Protein AF-A0A438FID6-F1 (afdb_monomer_lite)

pLDDT: mean 83.63, std 14.92, range [48.09, 98.19]

Secondary structure (DSSP, 8-state):
-HHHHHHHHHHHH----HHHHHHHHHHHHHHHHHHHHHHTT---TTSTT-----SS---EEEHHHHHHHHHHHHHHHHHHHHHH-S---HHHHHHHHHHHHHHHHHHHIIIII----SEEEHHHHHHHHHHHHHHHHHHHHHHHHTTTSPPPSS--HHHHHHH-

Radius of gyration: 19.62 Å; chains: 1; bounding box: 54×33×50 Å

Structure (mmCIF, N/CA/C/O backbone):
data_AF-A0A438FID6-F1
#
_entry.id   AF-A0A438FID6-F1
#
loop_
_atom_site.group_PDB
_atom_site.id
_atom_site.type_symbol
_atom_site.label_atom_id
_atom_site.label_alt_id
_atom_site.label_comp_id
_atom_site.label_asym_id
_atom_site.label_entity_id
_atom_site.label_seq_id
_atom_site.pdbx_PDB_ins_code
_atom_site.Cartn_x
_atom_site.Cartn_y
_atom_site.Cartn_z
_atom_site.occupancy
_atom_site.B_iso_or_equiv
_atom_site.auth_seq_id
_atom_site.auth_comp_id
_atom_site.auth_asym_id
_atom_site.auth_atom_id
_atom_site.pdbx_PDB_model_num
ATOM 1 N N . MET A 1 1 ? 36.673 8.089 -15.168 1.00 53.84 1 MET A N 1
ATOM 2 C CA . MET A 1 1 ? 36.203 6.744 -14.758 1.00 53.84 1 MET A CA 1
ATOM 3 C C . MET A 1 1 ? 35.434 6.775 -13.432 1.00 53.84 1 MET A C 1
ATOM 5 O O . MET A 1 1 ? 34.282 6.372 -13.427 1.00 53.84 1 MET A O 1
ATOM 9 N N . ILE A 1 2 ? 35.992 7.339 -12.351 1.00 59.88 2 ILE A N 1
ATOM 10 C CA . ILE A 1 2 ? 35.346 7.406 -11.018 1.00 59.88 2 ILE A CA 1
ATOM 11 C C . ILE A 1 2 ? 34.019 8.193 -11.024 1.00 59.88 2 ILE A C 1
ATOM 13 O O . ILE A 1 2 ? 33.019 7.700 -10.517 1.00 59.88 2 ILE A O 1
ATOM 17 N N . ALA A 1 3 ? 33.960 9.357 -11.681 1.00 52.16 3 ALA A N 1
ATOM 18 C CA . ALA A 1 3 ? 32.725 10.147 -11.789 1.00 52.16 3 ALA A CA 1
ATOM 19 C C . ALA A 1 3 ? 31.606 9.433 -12.575 1.00 52.16 3 ALA A C 1
ATOM 21 O O . ALA A 1 3 ? 30.433 9.583 -12.262 1.00 52.16 3 ALA A O 1
ATOM 22 N N . MET A 1 4 ? 31.965 8.609 -13.565 1.00 51.34 4 MET A N 1
ATOM 23 C CA . MET A 1 4 ? 31.003 7.847 -14.368 1.00 51.34 4 MET A CA 1
ATOM 24 C C . MET A 1 4 ? 30.450 6.644 -13.595 1.00 51.34 4 MET A C 1
ATOM 26 O O . MET A 1 4 ? 29.287 6.294 -13.757 1.00 51.34 4 MET A O 1
ATOM 30 N N . VAL A 1 5 ? 31.264 6.044 -12.719 1.00 57.19 5 VAL A N 1
ATOM 31 C CA . VAL A 1 5 ? 30.830 4.998 -11.782 1.00 57.19 5 VAL A CA 1
ATOM 32 C C . VAL A 1 5 ? 29.942 5.589 -10.689 1.00 57.19 5 VAL A C 1
ATOM 34 O O . VAL A 1 5 ? 28.899 5.016 -10.411 1.00 57.19 5 VAL A O 1
ATOM 37 N N . GLN A 1 6 ? 30.283 6.756 -10.130 1.00 49.12 6 GLN A N 1
ATOM 38 C CA . GLN A 1 6 ? 29.445 7.438 -9.135 1.00 49.12 6 GLN A CA 1
ATOM 39 C C . GLN A 1 6 ? 28.089 7.867 -9.708 1.00 49.12 6 GLN A C 1
ATOM 41 O O . GLN A 1 6 ? 27.056 7.568 -9.124 1.00 49.12 6 GLN A O 1
ATOM 46 N N . MET A 1 7 ? 28.073 8.461 -10.904 1.00 52.81 7 MET A N 1
ATOM 47 C CA . MET A 1 7 ? 26.838 8.835 -11.602 1.00 52.81 7 MET A CA 1
ATOM 48 C C . MET A 1 7 ? 25.958 7.614 -11.918 1.00 52.81 7 MET A C 1
ATOM 50 O O . MET A 1 7 ? 24.737 7.683 -11.804 1.00 52.81 7 MET A O 1
ATOM 54 N N . ARG A 1 8 ? 26.574 6.469 -12.248 1.00 52.41 8 ARG A N 1
ATOM 55 C CA . ARG A 1 8 ? 25.872 5.190 -12.443 1.00 52.41 8 ARG A CA 1
ATOM 56 C C . ARG A 1 8 ? 25.380 4.575 -11.134 1.00 52.41 8 ARG A C 1
ATOM 58 O O . ARG A 1 8 ? 24.293 4.013 -11.129 1.00 52.41 8 ARG A O 1
ATOM 65 N N . LEU A 1 9 ? 26.122 4.712 -10.034 1.00 51.19 9 LEU A N 1
ATOM 66 C CA . LEU A 1 9 ? 25.685 4.271 -8.706 1.00 51.19 9 LEU A CA 1
ATOM 67 C C . LEU A 1 9 ? 24.494 5.103 -8.219 1.00 51.19 9 LEU A C 1
ATOM 69 O O . LEU A 1 9 ? 23.540 4.553 -7.686 1.00 51.19 9 LEU A O 1
ATOM 73 N N . HIS A 1 10 ? 24.524 6.416 -8.454 1.00 49.94 10 HIS A N 1
ATOM 74 C CA . HIS A 1 10 ? 23.425 7.320 -8.127 1.00 49.94 10 HIS A CA 1
ATOM 75 C C . HIS A 1 10 ? 22.178 7.030 -8.971 1.00 49.94 10 HIS A C 1
ATOM 77 O O . HIS A 1 10 ? 21.084 6.994 -8.425 1.00 49.94 10 HIS A O 1
ATOM 83 N N . ALA A 1 11 ? 22.333 6.755 -10.270 1.00 50.62 11 ALA A N 1
ATOM 84 C CA . ALA A 1 11 ? 21.226 6.346 -11.139 1.00 50.62 11 ALA A CA 1
ATOM 85 C C . ALA A 1 11 ? 20.664 4.952 -10.785 1.00 50.62 11 ALA A C 1
ATOM 87 O O . ALA A 1 11 ? 19.471 4.712 -10.943 1.00 50.62 11 ALA A O 1
ATOM 88 N N . PHE A 1 12 ? 21.509 4.043 -10.285 1.00 51.62 12 PHE A N 1
ATOM 89 C CA . PHE A 1 12 ? 21.115 2.704 -9.835 1.00 51.62 12 PHE A CA 1
ATOM 90 C C . PHE A 1 12 ? 20.411 2.718 -8.468 1.00 51.62 12 PHE A C 1
ATOM 92 O O . PHE A 1 12 ? 19.435 2.003 -8.272 1.00 51.62 12 PHE A O 1
ATOM 99 N N . LEU A 1 13 ? 20.883 3.539 -7.525 1.00 50.75 13 LEU A N 1
ATOM 100 C CA . LEU A 1 13 ? 20.311 3.647 -6.176 1.00 50.75 13 LEU A CA 1
ATOM 101 C C . LEU A 1 13 ? 19.117 4.608 -6.107 1.00 50.75 13 LEU A C 1
ATOM 103 O O . LEU A 1 13 ? 18.290 4.495 -5.206 1.00 50.75 13 LEU A O 1
ATOM 107 N N . TYR A 1 14 ? 19.027 5.552 -7.042 1.00 53.34 14 TYR A N 1
ATOM 108 C CA . TYR A 1 14 ? 18.016 6.599 -7.080 1.00 53.34 14 TYR A CA 1
ATOM 109 C C . TYR A 1 14 ? 17.542 6.784 -8.525 1.00 53.34 14 TYR A C 1
ATOM 111 O O . TYR A 1 14 ? 18.032 7.634 -9.270 1.00 53.34 14 TYR A O 1
ATOM 119 N N . THR A 1 15 ? 16.497 6.052 -8.915 1.00 55.59 15 THR A N 1
ATOM 120 C CA . THR A 1 15 ? 15.561 6.638 -9.883 1.00 55.59 15 THR A CA 1
ATOM 121 C C . THR A 1 15 ? 14.873 7.780 -9.136 1.00 55.59 15 THR A C 1
ATOM 123 O O . THR A 1 15 ? 13.883 7.567 -8.439 1.00 55.59 15 THR A O 1
ATOM 126 N N . SER A 1 16 ? 15.491 8.968 -9.156 1.00 64.81 16 SER A N 1
ATOM 127 C CA . SER A 1 16 ? 15.064 10.153 -8.402 1.00 64.81 16 SER A CA 1
ATOM 128 C C . SER A 1 16 ? 13.729 10.672 -8.922 1.00 64.81 16 SER A C 1
ATOM 130 O O . SER A 1 16 ? 13.661 11.656 -9.653 1.00 64.81 16 SER A O 1
ATOM 132 N N . SER A 1 17 ? 12.649 10.010 -8.529 1.00 81.81 17 SER A N 1
ATOM 133 C CA . SER A 1 17 ? 11.314 10.570 -8.625 1.00 81.81 17 SER A CA 1
ATOM 134 C C . SER A 1 17 ? 11.056 11.398 -7.367 1.00 81.81 17 SER A C 1
ATOM 136 O O . SER A 1 17 ? 11.137 10.848 -6.263 1.00 81.81 17 SER A O 1
ATOM 138 N N . PRO A 1 18 ? 10.718 12.696 -7.490 1.00 85.12 18 PRO A N 1
ATOM 139 C CA . PRO A 1 18 ? 10.397 13.528 -6.330 1.00 85.12 18 PRO A CA 1
ATOM 140 C C . PRO A 1 18 ? 9.249 12.929 -5.508 1.00 85.12 18 PRO A C 1
ATOM 142 O O . PRO A 1 18 ? 9.229 13.076 -4.289 1.00 85.12 18 PRO A O 1
ATOM 145 N N . PHE A 1 19 ? 8.346 12.185 -6.157 1.00 88.31 19 PHE A N 1
ATOM 146 C CA . PHE A 1 19 ? 7.284 11.439 -5.493 1.00 88.31 19 PHE A CA 1
ATOM 147 C C . PHE A 1 19 ? 7.833 10.341 -4.570 1.00 88.31 19 PHE A C 1
ATOM 149 O O . PHE A 1 19 ? 7.467 10.301 -3.401 1.00 88.31 19 PHE A O 1
ATOM 156 N N . ILE A 1 20 ? 8.741 9.482 -5.049 1.00 88.25 20 ILE A N 1
ATOM 157 C CA . ILE A 1 20 ? 9.304 8.391 -4.231 1.00 88.25 20 ILE A CA 1
ATOM 158 C C . ILE A 1 20 ? 10.117 8.937 -3.061 1.00 88.25 20 ILE A C 1
ATOM 160 O O . ILE A 1 20 ? 9.998 8.431 -1.942 1.00 88.25 20 ILE A O 1
ATOM 164 N N . THR A 1 21 ? 10.888 10.000 -3.288 1.00 89.06 21 THR A N 1
ATOM 165 C CA . THR A 1 21 ? 11.626 10.678 -2.218 1.00 89.06 21 THR A CA 1
ATOM 166 C C . THR A 1 21 ? 10.673 11.238 -1.163 1.00 89.06 21 THR A C 1
ATOM 168 O O . THR A 1 21 ? 10.862 10.980 0.026 1.00 89.06 21 THR A O 1
ATOM 171 N N . ALA A 1 22 ? 9.619 11.948 -1.581 1.00 91.19 22 ALA A N 1
ATOM 172 C CA . ALA A 1 22 ? 8.619 12.494 -0.668 1.00 91.19 22 ALA A CA 1
ATOM 173 C C . ALA A 1 22 ? 7.924 11.386 0.133 1.00 91.19 22 ALA A C 1
ATOM 175 O O . ALA A 1 22 ? 7.901 11.449 1.359 1.00 91.19 22 ALA A O 1
ATOM 176 N N . MET A 1 23 ? 7.449 10.332 -0.537 1.00 91.19 23 MET A N 1
ATOM 177 C CA . MET A 1 23 ? 6.798 9.200 0.122 1.00 91.19 23 MET A CA 1
ATOM 178 C C . MET A 1 23 ? 7.727 8.503 1.121 1.00 91.19 23 MET A C 1
ATOM 180 O O . MET A 1 23 ? 7.301 8.191 2.231 1.00 91.19 23 MET A O 1
ATOM 184 N N . SER A 1 24 ? 9.006 8.324 0.784 1.00 90.94 24 SER A N 1
ATOM 185 C CA . SER A 1 24 ? 9.993 7.723 1.691 1.00 90.94 24 SER A CA 1
ATOM 186 C C . SER A 1 24 ? 10.193 8.574 2.949 1.00 90.94 24 SER A C 1
ATOM 188 O O . SER A 1 24 ? 10.095 8.058 4.062 1.00 90.94 24 SER A O 1
ATOM 190 N N . ILE A 1 25 ? 10.379 9.891 2.797 1.00 93.06 25 ILE A N 1
ATOM 191 C CA . ILE A 1 25 ? 10.500 10.824 3.932 1.00 93.06 25 ILE A CA 1
ATOM 192 C C . ILE A 1 25 ? 9.225 10.804 4.782 1.00 93.06 25 ILE A C 1
ATOM 194 O O . ILE A 1 25 ? 9.299 10.687 6.005 1.00 93.06 25 ILE A O 1
ATOM 198 N N . THR A 1 26 ? 8.051 10.868 4.150 1.00 92.62 26 THR A N 1
ATOM 199 C CA . THR A 1 26 ? 6.764 10.822 4.849 1.00 92.62 26 THR A CA 1
ATOM 200 C C . THR A 1 26 ? 6.604 9.524 5.636 1.00 92.62 26 THR A C 1
ATOM 202 O O . THR A 1 26 ? 6.265 9.581 6.816 1.00 92.62 26 THR A O 1
ATOM 205 N N . THR A 1 27 ? 6.890 8.361 5.040 1.00 91.81 27 THR A N 1
ATOM 206 C CA . THR A 1 27 ? 6.796 7.073 5.752 1.00 91.81 27 THR A CA 1
ATOM 207 C C . THR A 1 27 ? 7.741 7.012 6.948 1.00 91.81 27 THR A C 1
ATOM 209 O O . THR A 1 27 ? 7.314 6.599 8.024 1.00 91.81 27 THR A O 1
ATOM 212 N N . PHE A 1 28 ? 8.978 7.493 6.805 1.00 92.88 28 PHE A N 1
ATOM 213 C CA . PHE A 1 28 ? 9.948 7.540 7.897 1.00 92.88 28 PHE A CA 1
ATOM 214 C C . PHE A 1 28 ? 9.475 8.421 9.062 1.00 92.88 28 PHE A C 1
ATOM 216 O O . PHE A 1 28 ? 9.527 7.999 10.220 1.00 92.88 28 PHE A O 1
ATOM 223 N N . LEU A 1 29 ? 8.971 9.623 8.766 1.00 95.75 29 LEU A N 1
ATOM 224 C CA . LEU A 1 29 ? 8.453 10.542 9.783 1.00 95.75 29 LEU A CA 1
ATOM 225 C C . LEU A 1 29 ? 7.223 9.969 10.489 1.00 95.75 29 LEU A C 1
ATOM 227 O O . LEU A 1 29 ? 7.142 10.018 11.715 1.00 95.75 29 LEU A O 1
ATOM 231 N N . VAL A 1 30 ? 6.288 9.394 9.730 1.00 92.94 30 VAL A N 1
ATOM 232 C CA . VAL A 1 30 ? 5.057 8.808 10.274 1.00 92.94 30 VAL A CA 1
ATOM 233 C C . VAL A 1 30 ? 5.367 7.594 11.153 1.00 92.94 30 VAL A C 1
ATOM 235 O O . VAL A 1 30 ? 4.841 7.516 12.263 1.00 92.94 30 VAL A O 1
ATOM 238 N N . LEU A 1 31 ? 6.251 6.682 10.724 1.00 91.81 31 LEU A N 1
ATOM 239 C CA . LEU A 1 31 ? 6.673 5.544 11.554 1.00 91.81 31 LEU A CA 1
ATOM 240 C C . LEU A 1 31 ? 7.379 6.007 12.831 1.00 91.81 31 LEU A C 1
ATOM 242 O O . LEU A 1 31 ? 7.085 5.489 13.905 1.00 91.81 31 LEU A O 1
ATOM 246 N N . SER A 1 32 ? 8.280 6.986 12.724 1.00 94.56 32 SER A N 1
ATOM 247 C CA . SER A 1 32 ? 9.008 7.523 13.881 1.00 94.56 32 SER A CA 1
ATOM 248 C C . SER A 1 32 ? 8.058 8.172 14.885 1.00 94.56 32 SER A C 1
ATOM 250 O O . SER A 1 32 ? 8.179 7.943 16.087 1.00 94.56 32 SER A O 1
ATOM 252 N N . LEU A 1 33 ? 7.074 8.933 14.396 1.00 92.69 33 LEU A N 1
ATOM 253 C CA . LEU A 1 33 ? 6.044 9.541 15.230 1.00 92.69 33 LEU A CA 1
ATOM 254 C C . LEU A 1 33 ? 5.191 8.478 15.925 1.00 92.69 33 LEU A C 1
ATOM 256 O O . LEU A 1 33 ? 5.015 8.557 17.136 1.00 92.69 33 LEU A O 1
ATOM 260 N N . PHE A 1 34 ? 4.685 7.475 15.199 1.00 90.44 34 PHE A N 1
ATOM 261 C CA . PHE A 1 34 ? 3.893 6.405 15.812 1.00 90.44 34 PHE A CA 1
ATOM 262 C C . PHE A 1 34 ? 4.707 5.584 16.814 1.00 90.44 34 PHE A C 1
ATOM 264 O O . PHE A 1 34 ? 4.195 5.280 17.887 1.00 90.44 34 PHE A O 1
ATOM 271 N N . GLY A 1 35 ? 5.976 5.292 16.522 1.00 90.44 35 GLY A N 1
ATOM 272 C CA . GLY A 1 35 ? 6.878 4.642 17.473 1.00 90.44 35 GLY A CA 1
ATOM 273 C C . GLY A 1 35 ? 7.101 5.483 18.733 1.00 90.44 35 GLY A C 1
ATOM 274 O O . GLY A 1 35 ? 7.083 4.956 19.841 1.00 90.44 35 GLY A O 1
ATOM 275 N N . PHE A 1 36 ? 7.242 6.803 18.589 1.00 92.88 36 PHE A N 1
ATOM 276 C CA . PHE A 1 36 ? 7.365 7.713 19.727 1.00 92.88 36 PHE A CA 1
ATOM 277 C C . PHE A 1 36 ? 6.079 7.805 20.557 1.00 92.88 36 PHE A C 1
ATOM 279 O O . PHE A 1 36 ? 6.136 7.736 21.783 1.00 92.88 36 PHE A O 1
ATOM 286 N N . LEU A 1 37 ? 4.916 7.905 19.910 1.00 90.50 37 LEU A N 1
ATOM 287 C CA . LEU A 1 37 ? 3.614 7.902 20.583 1.00 90.50 37 LEU A CA 1
ATOM 288 C C . LEU A 1 37 ? 3.371 6.593 21.346 1.00 90.50 37 LEU A C 1
ATOM 290 O O . LEU A 1 37 ? 2.894 6.634 22.479 1.00 90.50 37 LEU A O 1
ATOM 294 N N . GLU A 1 38 ? 3.771 5.459 20.769 1.00 88.81 38 GLU A N 1
ATOM 295 C CA . GLU A 1 38 ? 3.704 4.145 21.411 1.00 88.81 38 GLU A CA 1
ATOM 296 C C . GLU A 1 38 ? 4.563 4.100 22.686 1.00 88.81 38 GLU A C 1
ATOM 298 O O . GLU A 1 38 ? 4.085 3.660 23.732 1.00 88.81 38 GLU A O 1
ATOM 303 N N . MET A 1 39 ? 5.791 4.638 22.644 1.00 90.56 39 MET A N 1
ATOM 304 C CA . MET A 1 39 ? 6.657 4.762 23.829 1.00 90.56 39 MET A CA 1
ATOM 305 C C . MET A 1 39 ? 6.060 5.671 24.917 1.00 90.56 39 MET A C 1
ATOM 307 O O . MET A 1 39 ? 6.318 5.456 26.100 1.00 90.56 39 MET A O 1
ATOM 311 N N . LEU A 1 40 ? 5.251 6.666 24.539 1.00 89.75 40 LEU A N 1
ATOM 312 C CA . LEU A 1 40 ? 4.525 7.539 25.471 1.00 89.75 40 LEU A CA 1
ATOM 313 C C . LEU A 1 40 ? 3.217 6.925 26.004 1.00 89.75 40 LEU A C 1
ATOM 315 O O . LEU A 1 40 ? 2.512 7.575 26.778 1.00 89.75 40 LEU A O 1
ATOM 319 N N . GLY A 1 41 ? 2.868 5.701 25.602 1.00 82.19 41 GLY A N 1
ATOM 320 C CA . GLY A 1 41 ? 1.631 5.039 26.018 1.00 82.19 41 GLY A CA 1
ATOM 321 C C . GLY A 1 41 ? 0.385 5.463 25.227 1.00 82.19 41 GLY A C 1
ATOM 322 O O . GLY A 1 41 ? -0.743 5.180 25.639 1.00 82.19 41 GLY A O 1
ATOM 323 N N . ILE A 1 42 ? 0.555 6.176 24.107 1.00 82.50 42 ILE A N 1
ATOM 324 C CA . ILE A 1 42 ? -0.533 6.575 23.207 1.00 82.50 42 ILE A CA 1
ATOM 325 C C . ILE A 1 42 ? -0.609 5.557 22.069 1.00 82.50 42 ILE A C 1
ATOM 327 O O . ILE A 1 42 ? -0.005 5.720 21.011 1.00 82.50 42 ILE A O 1
ATOM 331 N N . HIS A 1 43 ? -1.380 4.501 22.308 1.00 80.62 43 HIS A N 1
ATOM 332 C CA . HIS A 1 43 ? -1.479 3.352 21.414 1.00 80.62 43 HIS A CA 1
ATOM 333 C C . HIS A 1 43 ? -2.590 3.508 20.376 1.00 80.62 43 HIS A C 1
ATOM 335 O O . HIS A 1 43 ? -3.674 4.032 20.665 1.00 80.62 43 HIS A O 1
ATOM 341 N N . LEU A 1 44 ? -2.378 2.945 19.184 1.00 75.69 44 LEU A N 1
ATOM 342 C CA . LEU A 1 44 ? -3.480 2.677 18.262 1.00 75.69 44 LEU A CA 1
ATOM 343 C C . LEU A 1 44 ? -4.409 1.640 18.915 1.00 75.69 44 LEU A C 1
ATOM 345 O O . LEU A 1 44 ? -3.997 0.521 19.217 1.00 75.69 44 LEU A O 1
ATOM 349 N N . GLN A 1 45 ? -5.671 2.008 19.149 1.00 70.81 45 GLN A N 1
ATOM 350 C CA . GLN A 1 45 ? -6.663 1.197 19.874 1.00 70.81 45 GLN A CA 1
AT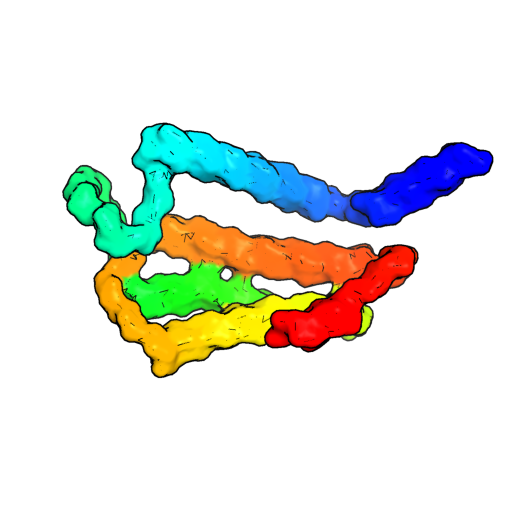OM 351 C C . GLN A 1 45 ? -7.241 0.069 19.007 1.00 70.81 45 GLN A C 1
ATOM 353 O O . GLN A 1 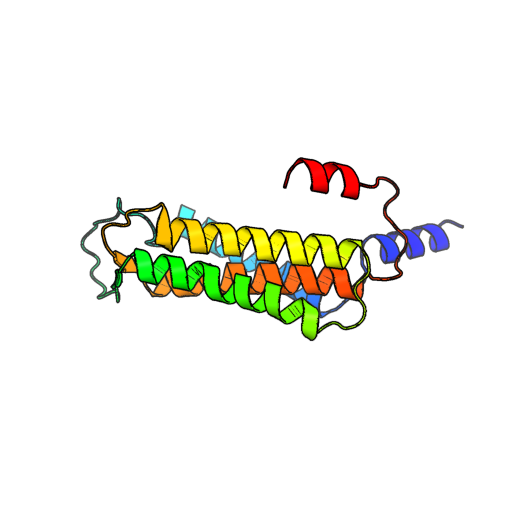45 ? -8.454 -0.096 18.865 1.00 70.81 45 GLN A O 1
ATOM 358 N N . TYR A 1 46 ? -6.349 -0.701 18.393 1.00 64.56 46 TYR A N 1
ATOM 359 C CA . TYR A 1 46 ? -6.677 -1.790 17.488 1.00 64.56 46 TYR A CA 1
ATOM 360 C C . TYR A 1 46 ? -6.966 -3.106 18.233 1.00 64.56 46 TYR A C 1
ATOM 362 O O . TYR A 1 46 ? -7.709 -3.948 17.731 1.00 64.56 46 TYR A O 1
ATOM 370 N N . SER A 1 47 ? -6.417 -3.302 19.441 1.00 57.59 47 SER A N 1
ATOM 371 C CA . SER A 1 47 ? -6.508 -4.584 20.149 1.00 57.59 47 SER A CA 1
ATOM 372 C C . SER A 1 47 ? -7.733 -4.704 21.065 1.00 57.59 47 SER A C 1
ATOM 374 O O . SER A 1 47 ? -8.145 -3.771 21.755 1.00 57.59 47 SER A O 1
ATOM 376 N N . LYS A 1 48 ? -8.274 -5.927 21.131 1.00 56.31 48 LYS A N 1
ATOM 377 C CA . LYS A 1 48 ? -9.377 -6.333 22.022 1.00 56.31 48 LYS A CA 1
ATOM 378 C C . LYS A 1 48 ? -9.024 -6.219 23.517 1.00 56.31 48 LYS A C 1
ATOM 380 O O . LYS A 1 48 ? -9.913 -6.293 24.358 1.00 56.31 48 LYS A O 1
ATOM 385 N N . LEU A 1 49 ? -7.739 -6.059 23.843 1.00 48.97 49 LEU A N 1
ATOM 386 C CA . LEU A 1 49 ? -7.213 -6.062 25.211 1.00 48.97 49 LEU A CA 1
ATOM 387 C C . LEU A 1 49 ? -7.255 -4.683 25.881 1.00 48.97 49 LEU A C 1
ATOM 389 O O . LEU A 1 49 ? -7.112 -4.602 27.098 1.00 48.97 49 LEU A O 1
ATOM 393 N N . TRP A 1 50 ? -7.497 -3.604 25.131 1.00 49.47 50 TRP A N 1
ATOM 394 C CA . TRP A 1 50 ? -7.544 -2.258 25.697 1.00 49.47 50 TRP A CA 1
ATOM 395 C C . TRP A 1 50 ? -8.984 -1.787 25.925 1.00 49.47 50 TRP A C 1
ATOM 397 O O . TRP A 1 50 ? -9.553 -1.019 25.151 1.00 49.47 50 TRP A O 1
ATOM 407 N N . ASN A 1 51 ? -9.583 -2.259 27.021 1.00 49.69 51 ASN A N 1
ATOM 408 C CA . ASN A 1 51 ? -10.868 -1.772 27.532 1.00 49.69 51 ASN A CA 1
ATOM 409 C C . ASN A 1 51 ? -10.659 -0.789 28.696 1.00 49.69 51 ASN A C 1
ATOM 411 O O . ASN A 1 51 ? -11.271 -0.912 29.755 1.00 49.69 51 ASN A O 1
ATOM 415 N N . VAL A 1 52 ? -9.743 0.168 28.539 1.00 48.09 52 VAL A N 1
ATOM 416 C CA . VAL A 1 52 ? -9.592 1.248 29.518 1.00 48.09 52 VAL A CA 1
ATOM 417 C C . VAL A 1 52 ? -10.606 2.313 29.145 1.00 48.09 52 VAL A C 1
ATOM 419 O O . VAL A 1 52 ? -10.412 2.994 28.143 1.00 48.09 52 VAL A O 1
ATOM 422 N N . ASN A 1 53 ? -11.692 2.383 29.921 1.00 48.12 53 ASN A N 1
ATOM 423 C CA . ASN A 1 53 ? -12.770 3.376 29.904 1.00 48.12 53 ASN A CA 1
ATOM 424 C C . ASN A 1 53 ? -12.325 4.715 29.279 1.00 48.12 53 ASN A C 1
ATOM 426 O O . ASN A 1 53 ? -11.828 5.612 29.967 1.00 48.12 53 ASN A O 1
ATOM 430 N N . SER A 1 54 ? -12.402 4.822 27.949 1.00 52.69 54 SER A N 1
ATOM 431 C CA . SER A 1 54 ? -11.819 5.951 27.242 1.00 52.69 54 SER A CA 1
ATOM 432 C C . SER A 1 54 ? -12.753 7.129 27.443 1.00 52.69 54 SER A C 1
ATOM 434 O O . SER A 1 54 ? -13.885 7.115 26.972 1.00 52.69 54 SER A O 1
ATOM 436 N N . ARG A 1 55 ? -12.273 8.181 28.114 1.00 53.12 55 ARG A N 1
ATOM 437 C CA . ARG A 1 55 ? -13.016 9.442 28.318 1.00 53.12 55 ARG A CA 1
ATOM 438 C C . ARG A 1 55 ? -13.455 10.115 27.004 1.00 53.12 55 ARG A C 1
ATOM 440 O O . ARG A 1 55 ? -14.207 11.081 27.035 1.00 53.12 55 ARG A O 1
ATOM 447 N N . ARG A 1 56 ? -12.983 9.619 25.855 1.00 60.38 56 ARG A N 1
ATOM 448 C CA . ARG A 1 56 ? -13.383 10.022 24.506 1.00 60.38 56 ARG A CA 1
ATOM 449 C C . ARG A 1 56 ? -14.352 8.997 23.920 1.00 60.38 56 ARG A C 1
ATOM 451 O O . ARG A 1 56 ? -14.020 7.816 23.835 1.00 60.38 56 ARG A O 1
ATOM 458 N N . SER A 1 57 ? -15.510 9.479 23.475 1.00 65.44 57 SER A N 1
ATOM 459 C CA . SER A 1 57 ? -16.426 8.726 22.617 1.00 65.44 57 SER A CA 1
ATOM 460 C C . SER A 1 57 ? -15.717 8.412 21.301 1.00 65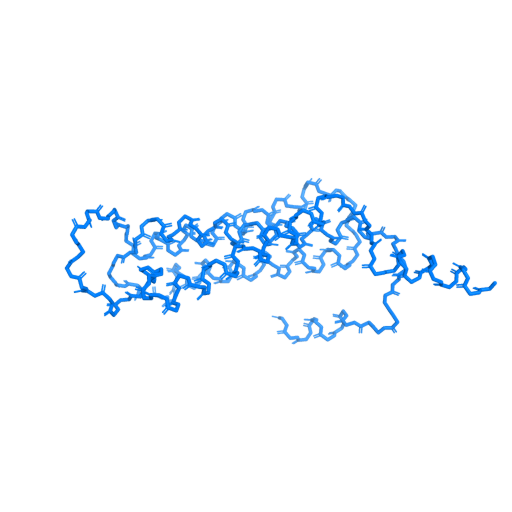.44 57 SER A C 1
ATOM 462 O O . SER A 1 57 ? -15.522 9.308 20.482 1.00 65.44 57 SER A O 1
ATOM 464 N N . SER A 1 58 ? -15.306 7.162 21.107 1.00 75.00 58 SER A N 1
ATOM 465 C CA . SER A 1 58 ? -14.758 6.681 19.842 1.00 75.00 58 SER A CA 1
ATOM 466 C C . SER A 1 58 ? -15.833 5.935 19.059 1.00 75.00 58 SER A C 1
ATOM 468 O O . SER A 1 58 ? -16.558 5.100 19.607 1.00 75.00 58 SER A O 1
ATOM 470 N N . ILE A 1 59 ? -15.950 6.240 17.765 1.00 85.62 59 ILE A N 1
ATOM 471 C CA . ILE A 1 59 ? -16.855 5.509 16.877 1.00 85.62 59 ILE A CA 1
ATOM 472 C C . ILE A 1 59 ? -16.253 4.124 16.659 1.00 85.62 59 ILE A C 1
ATOM 474 O O . ILE A 1 59 ? -15.129 3.987 16.168 1.00 85.62 59 ILE A O 1
ATOM 478 N N . LYS A 1 60 ? -17.002 3.092 17.046 1.00 88.19 60 LYS A N 1
ATOM 479 C CA . LYS A 1 60 ? -16.621 1.697 16.838 1.00 88.19 60 LYS A CA 1
ATOM 480 C C . LYS A 1 60 ? -17.456 1.111 15.712 1.00 88.19 60 LYS A C 1
ATOM 482 O O . LYS A 1 60 ? -18.680 1.196 15.735 1.00 88.19 60 LYS A O 1
ATOM 487 N N . VAL A 1 61 ? -16.786 0.489 14.754 1.00 89.38 61 VAL A N 1
ATOM 488 C CA . VAL A 1 61 ? -17.420 -0.330 13.715 1.00 89.38 61 VAL A CA 1
ATOM 489 C C . VAL A 1 61 ? -17.286 -1.800 14.086 1.00 89.38 61 VAL A C 1
ATOM 491 O O . VAL A 1 61 ? -16.403 -2.159 14.869 1.00 89.38 61 VAL A O 1
ATOM 494 N N . SER A 1 62 ? -18.144 -2.670 13.548 1.00 90.75 62 SER A N 1
ATOM 495 C CA . SER A 1 62 ? -17.974 -4.109 13.770 1.00 90.75 62 SER A CA 1
ATOM 496 C C . SER A 1 62 ? -16.597 -4.544 13.272 1.00 90.75 62 SER A C 1
ATOM 498 O O . SER A 1 62 ? -16.119 -4.063 12.243 1.00 90.75 62 SER A O 1
ATOM 500 N N . SER A 1 63 ? -15.933 -5.439 14.001 1.00 88.62 63 SER A N 1
ATOM 501 C CA . SER A 1 63 ? -14.582 -5.867 13.630 1.00 88.62 63 SER A CA 1
ATOM 502 C C . SER A 1 63 ? -14.524 -6.476 12.224 1.00 88.62 63 SER A C 1
ATOM 504 O O . SER A 1 63 ? -13.563 -6.223 11.512 1.00 88.62 63 SER A O 1
ATOM 506 N N . THR A 1 64 ? -15.563 -7.190 11.773 1.00 92.12 64 THR A N 1
ATOM 507 C CA . THR A 1 64 ? -15.627 -7.719 10.398 1.00 92.12 64 THR A CA 1
ATOM 508 C C . THR A 1 64 ? -15.635 -6.600 9.357 1.00 92.12 64 THR A C 1
ATOM 510 O O . THR A 1 64 ? -14.817 -6.614 8.441 1.00 92.12 64 THR A O 1
ATOM 513 N N . VAL A 1 65 ? -16.513 -5.599 9.510 1.00 92.88 65 VAL A N 1
ATOM 514 C CA . VAL A 1 65 ? -16.582 -4.453 8.582 1.00 92.88 65 VAL A CA 1
ATOM 515 C C . VAL A 1 65 ? -15.294 -3.641 8.642 1.00 92.88 65 VAL A C 1
ATOM 517 O O . VAL A 1 65 ? -14.775 -3.231 7.610 1.00 92.88 65 VAL A O 1
ATOM 520 N N . GLY A 1 66 ? -14.746 -3.467 9.843 1.00 92.50 66 GLY A N 1
ATOM 521 C CA . GLY A 1 66 ? -13.463 -2.822 10.058 1.00 92.50 66 GLY A CA 1
ATOM 522 C C . GLY A 1 66 ? -12.336 -3.488 9.277 1.00 92.50 66 GLY A C 1
ATOM 523 O O . GLY A 1 66 ? -11.645 -2.819 8.518 1.00 92.50 66 GLY A O 1
ATOM 524 N N . MET A 1 67 ? -12.187 -4.806 9.402 1.00 94.06 67 MET A N 1
ATOM 525 C CA . MET A 1 67 ? -11.144 -5.558 8.700 1.00 94.06 67 MET A CA 1
ATOM 526 C C . MET A 1 67 ? -11.335 -5.534 7.181 1.00 94.06 67 MET A C 1
ATOM 528 O O . MET A 1 67 ? -10.361 -5.347 6.456 1.00 94.06 67 MET A O 1
ATOM 532 N N . LEU A 1 68 ? -12.573 -5.633 6.683 1.00 95.88 68 LEU A N 1
ATOM 533 C CA . LEU A 1 68 ? -12.847 -5.437 5.255 1.00 95.88 68 LEU A CA 1
ATOM 534 C C . LEU A 1 68 ? -12.416 -4.040 4.795 1.00 95.88 68 LEU A C 1
ATOM 536 O O . LEU A 1 68 ? -11.739 -3.911 3.775 1.00 95.88 68 LEU A O 1
ATOM 540 N N . PHE A 1 69 ? -12.748 -3.005 5.564 1.00 95.50 69 PHE A N 1
ATOM 541 C CA . PHE A 1 69 ? -12.366 -1.626 5.273 1.00 95.50 69 PHE A CA 1
ATOM 542 C C . PHE A 1 69 ? -10.841 -1.414 5.259 1.00 95.50 69 PHE A C 1
ATOM 544 O O . PHE A 1 69 ? -10.340 -0.637 4.447 1.00 95.50 69 PHE A O 1
ATOM 551 N N . LEU A 1 70 ? -10.080 -2.123 6.101 1.00 94.81 70 LEU A N 1
ATOM 552 C CA . LEU A 1 70 ? -8.614 -2.054 6.088 1.00 94.81 70 LEU A CA 1
ATOM 553 C C . LEU A 1 70 ? -8.021 -2.517 4.756 1.00 94.81 70 LEU A C 1
ATOM 555 O O . LEU A 1 70 ? -7.166 -1.841 4.191 1.00 94.81 70 LEU A O 1
ATOM 559 N N . TYR A 1 71 ? -8.453 -3.681 4.272 1.00 97.44 71 TYR A N 1
ATOM 560 C CA . TYR A 1 71 ? -7.798 -4.352 3.147 1.00 97.44 71 TYR A CA 1
ATOM 561 C C . TYR A 1 71 ? -8.360 -3.950 1.782 1.00 97.44 71 TYR A C 1
ATOM 563 O O . TYR A 1 71 ? -7.633 -3.982 0.788 1.00 97.44 71 TYR A O 1
ATOM 571 N N . THR A 1 72 ? -9.638 -3.565 1.722 1.00 97.69 72 THR A N 1
ATOM 572 C CA . THR A 1 72 ? -10.340 -3.320 0.452 1.00 97.69 72 THR A CA 1
ATOM 573 C C . THR A 1 72 ? -9.679 -2.232 -0.400 1.00 97.69 72 THR A C 1
ATOM 575 O O . THR A 1 72 ? -9.451 -2.496 -1.579 1.00 97.69 72 THR A O 1
ATOM 578 N N . PRO A 1 73 ? -9.298 -1.050 0.124 1.00 98.00 73 PRO A N 1
ATOM 579 C CA . PRO A 1 73 ? -8.681 -0.013 -0.708 1.00 98.00 73 PRO A CA 1
ATOM 580 C C . PRO A 1 73 ? -7.359 -0.450 -1.349 1.00 98.00 73 PRO A C 1
ATOM 582 O O . PRO A 1 73 ? -7.123 -0.170 -2.523 1.00 98.00 73 PRO A O 1
ATOM 585 N N . ALA A 1 74 ? -6.520 -1.180 -0.610 1.00 97.81 74 ALA A N 1
ATOM 586 C CA . ALA A 1 74 ? -5.261 -1.711 -1.127 1.00 97.81 74 ALA A CA 1
ATOM 587 C C . ALA A 1 74 ? -5.492 -2.770 -2.217 1.00 97.81 74 ALA A C 1
ATOM 589 O O . ALA A 1 74 ? -4.872 -2.705 -3.279 1.00 97.81 74 ALA A O 1
ATOM 590 N N . PHE A 1 75 ? -6.436 -3.693 -1.996 1.00 98.19 75 PHE A N 1
ATOM 591 C CA . PHE A 1 75 ? -6.847 -4.673 -3.004 1.00 98.19 75 PHE A CA 1
ATOM 592 C C . PHE A 1 75 ? -7.371 -4.004 -4.280 1.00 98.19 75 PHE A C 1
ATOM 594 O O . PHE A 1 75 ? -6.929 -4.345 -5.376 1.00 98.19 75 PHE A O 1
ATOM 601 N N . LEU A 1 76 ? -8.285 -3.036 -4.145 1.00 98.06 76 LEU A N 1
ATOM 602 C CA . LEU A 1 76 ? -8.882 -2.341 -5.285 1.00 98.06 76 LEU A CA 1
ATOM 603 C C . LEU A 1 76 ? -7.835 -1.583 -6.096 1.00 98.06 76 LEU A C 1
ATOM 605 O O . LEU A 1 76 ? -7.891 -1.620 -7.323 1.00 98.06 76 LEU A O 1
ATOM 609 N N . PHE A 1 77 ? -6.872 -0.931 -5.442 1.00 97.50 77 PHE A N 1
ATOM 610 C CA . PHE A 1 77 ? -5.776 -0.283 -6.156 1.00 97.50 77 PHE A CA 1
ATOM 611 C C . PHE A 1 77 ? -4.899 -1.303 -6.888 1.00 97.50 77 PHE A C 1
ATOM 613 O O . PHE A 1 77 ? -4.618 -1.115 -8.069 1.00 97.50 77 PHE A O 1
ATOM 620 N N . GLY A 1 78 ? -4.511 -2.397 -6.221 1.00 96.62 78 GLY A N 1
ATOM 621 C CA . GLY A 1 78 ? -3.745 -3.480 -6.842 1.00 96.62 78 GLY A CA 1
ATOM 622 C C . GLY A 1 78 ? -4.437 -4.028 -8.092 1.00 96.62 78 GLY A C 1
ATOM 623 O O . GLY A 1 78 ? -3.836 -4.068 -9.163 1.00 96.62 78 GLY A O 1
ATOM 624 N N . LEU A 1 79 ? -5.734 -4.326 -7.998 1.00 96.81 79 LEU A N 1
ATOM 625 C CA . LEU A 1 79 ? -6.527 -4.804 -9.129 1.00 96.81 79 LEU A CA 1
ATOM 626 C C . LEU A 1 79 ? -6.673 -3.749 -10.238 1.00 96.81 79 LEU A C 1
ATOM 628 O O . LEU A 1 79 ? -6.541 -4.066 -11.417 1.00 96.81 79 LEU A O 1
ATOM 632 N N . SER A 1 80 ? -6.923 -2.491 -9.873 1.00 95.81 80 SER A N 1
ATOM 633 C CA . SER A 1 80 ? -7.088 -1.401 -10.845 1.00 95.81 80 SER A CA 1
ATOM 634 C C . SER A 1 80 ? -5.780 -1.060 -11.556 1.00 95.81 80 SER A C 1
ATOM 636 O O . SER A 1 80 ? -5.805 -0.591 -12.693 1.00 95.81 80 SER A O 1
ATOM 638 N N . SER A 1 8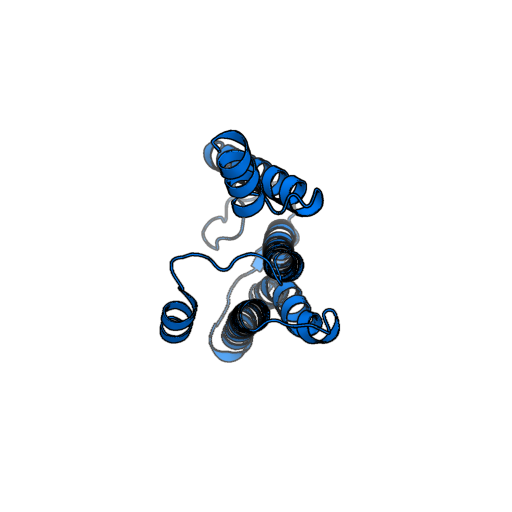1 ? -4.634 -1.309 -10.916 1.00 94.81 81 SER A N 1
ATOM 639 C CA . SER A 1 81 ? -3.321 -0.988 -11.476 1.00 94.81 81 SER A CA 1
ATOM 640 C C . SER A 1 81 ? -3.068 -1.684 -12.818 1.00 94.81 81 SER A C 1
ATOM 642 O O . SER A 1 81 ? -2.550 -1.039 -13.726 1.00 94.81 81 SER A O 1
ATOM 644 N N . PHE A 1 82 ? -3.575 -2.911 -13.003 1.00 92.44 82 PHE A N 1
ATOM 645 C CA . PHE A 1 82 ? -3.511 -3.649 -14.272 1.00 92.44 82 PHE A CA 1
ATOM 646 C C . PHE A 1 82 ? -4.162 -2.919 -15.457 1.00 92.44 82 PHE A C 1
ATOM 648 O O . PHE A 1 82 ? -3.775 -3.151 -16.596 1.00 92.44 82 PHE A O 1
ATOM 655 N N . GLY A 1 83 ? -5.152 -2.056 -15.204 1.00 90.12 83 GLY A N 1
ATOM 656 C CA . GLY A 1 83 ? -5.773 -1.218 -16.234 1.00 90.12 83 GLY A CA 1
ATOM 657 C C . GLY A 1 83 ? -5.197 0.198 -16.311 1.00 90.12 83 GLY A C 1
ATOM 658 O O . GLY A 1 83 ? -5.266 0.825 -17.364 1.00 90.12 83 GLY A O 1
ATOM 659 N N . LEU A 1 84 ? -4.641 0.716 -15.211 1.00 89.69 84 LEU A N 1
ATOM 660 C CA . LEU A 1 84 ? -4.058 2.063 -15.156 1.00 89.69 84 LEU A CA 1
ATOM 661 C C . LEU A 1 84 ? -2.684 2.143 -15.826 1.00 89.69 84 LEU A C 1
ATOM 663 O O . LEU A 1 84 ? -2.314 3.203 -16.328 1.00 89.69 84 LEU A O 1
ATOM 667 N N . PHE A 1 85 ? -1.939 1.041 -15.831 1.00 86.00 85 PHE A N 1
ATOM 668 C CA . PHE A 1 85 ? -0.603 0.967 -16.400 1.00 86.00 85 PHE A CA 1
ATOM 669 C C . PHE A 1 85 ? -0.600 -0.027 -17.573 1.00 86.00 85 PHE A C 1
ATOM 671 O O . PHE A 1 85 ? -0.595 -1.231 -17.341 1.00 86.00 85 PHE A O 1
ATOM 678 N N . PRO A 1 86 ? -0.652 0.439 -18.834 1.00 74.38 86 PRO A N 1
ATOM 679 C CA . PRO A 1 86 ? -0.768 -0.450 -19.995 1.00 74.38 86 PRO A CA 1
ATOM 680 C C . PRO A 1 86 ? 0.519 -1.240 -20.283 1.00 74.38 86 PRO A C 1
ATOM 682 O O . PRO A 1 86 ? 0.452 -2.331 -20.845 1.00 74.38 86 PRO A O 1
ATOM 685 N N . ASP A 1 87 ? 1.673 -0.727 -19.850 1.00 80.38 87 ASP A N 1
ATOM 686 C CA . ASP A 1 87 ? 2.988 -1.308 -20.112 1.00 80.38 87 ASP A CA 1
ATOM 687 C C . ASP A 1 87 ? 3.540 -1.971 -18.843 1.00 80.38 87 ASP A C 1
ATOM 689 O O . ASP A 1 87 ? 4.336 -1.399 -18.104 1.00 80.38 87 ASP A O 1
ATOM 693 N N . TYR A 1 88 ? 3.095 -3.190 -18.539 1.00 79.94 88 TYR A N 1
ATOM 694 C CA . TYR A 1 88 ? 3.668 -3.967 -17.438 1.00 79.94 88 TYR A CA 1
ATOM 695 C C . TYR A 1 88 ? 4.903 -4.737 -17.899 1.00 79.94 88 TYR A C 1
ATOM 697 O O . TYR A 1 88 ? 4.796 -5.714 -18.643 1.00 79.94 88 TYR A O 1
ATOM 705 N N . ASP A 1 89 ? 6.075 -4.370 -17.378 1.00 84.69 89 ASP A N 1
ATOM 706 C CA . ASP A 1 89 ? 7.191 -5.309 -17.371 1.00 84.69 89 ASP A CA 1
ATOM 707 C C . ASP A 1 89 ? 6.898 -6.490 -16.421 1.00 84.69 89 ASP A C 1
ATOM 709 O O . ASP A 1 89 ? 6.035 -6.438 -15.536 1.00 84.69 89 ASP A O 1
ATOM 713 N N . PHE A 1 90 ? 7.618 -7.598 -16.611 1.00 86.31 90 PHE A N 1
ATOM 714 C CA . PHE A 1 90 ? 7.372 -8.828 -15.855 1.00 86.31 90 PHE A CA 1
ATOM 715 C C . PHE A 1 90 ? 7.497 -8.624 -14.334 1.00 86.31 90 PHE A C 1
ATOM 717 O O . PHE A 1 90 ? 6.724 -9.192 -13.562 1.00 86.31 90 PHE A O 1
ATOM 724 N N . ARG A 1 91 ? 8.433 -7.776 -13.886 1.00 86.75 91 ARG A N 1
ATOM 725 C CA . ARG A 1 91 ? 8.667 -7.502 -12.460 1.00 86.75 91 ARG A CA 1
ATOM 726 C C . ARG A 1 91 ? 7.520 -6.702 -11.844 1.00 86.75 91 ARG A C 1
ATOM 728 O O . ARG A 1 91 ? 7.036 -7.062 -10.771 1.00 86.75 91 ARG A O 1
ATOM 735 N N . CYS A 1 92 ? 7.070 -5.647 -12.515 1.00 89.25 92 CYS A N 1
ATOM 736 C CA . CYS A 1 92 ? 5.929 -4.847 -12.095 1.00 89.25 92 CYS A CA 1
ATOM 737 C C . CYS A 1 92 ? 4.660 -5.709 -12.055 1.00 89.25 92 CYS A C 1
ATOM 739 O O . CYS A 1 92 ? 3.908 -5.634 -11.082 1.00 89.25 92 CYS A O 1
ATOM 741 N N . GLY A 1 93 ? 4.476 -6.596 -13.042 1.00 90.81 93 GLY A N 1
ATOM 742 C CA . GLY A 1 93 ? 3.332 -7.508 -13.103 1.00 90.81 93 GLY A CA 1
ATOM 743 C C . GLY A 1 93 ? 3.324 -8.499 -11.941 1.00 90.81 93 GLY A C 1
ATOM 744 O O . GLY A 1 93 ? 2.305 -8.655 -11.264 1.00 90.81 93 GLY A O 1
ATOM 745 N N . LEU A 1 94 ? 4.480 -9.099 -11.637 1.00 90.75 94 LEU A N 1
ATOM 746 C CA . LEU A 1 94 ? 4.641 -9.969 -10.471 1.00 90.75 94 LEU A CA 1
ATOM 747 C C . LEU A 1 94 ? 4.310 -9.238 -9.166 1.00 90.75 94 LEU A C 1
ATOM 749 O O . LEU A 1 94 ? 3.493 -9.730 -8.391 1.00 90.75 94 LEU A O 1
ATOM 753 N N . VAL A 1 95 ? 4.872 -8.051 -8.931 1.00 92.75 95 VAL A N 1
ATOM 754 C CA . VAL A 1 95 ? 4.628 -7.293 -7.691 1.00 92.75 95 VAL A CA 1
ATOM 755 C C . VAL A 1 95 ? 3.161 -6.874 -7.558 1.00 92.75 95 VAL A C 1
ATOM 757 O O . VAL A 1 95 ? 2.574 -7.040 -6.486 1.00 92.75 95 VAL A O 1
ATOM 760 N N . ALA A 1 96 ? 2.547 -6.375 -8.634 1.00 94.69 96 ALA A N 1
ATOM 761 C CA . ALA A 1 96 ? 1.131 -6.011 -8.637 1.00 94.69 96 ALA A CA 1
ATOM 762 C C . ALA A 1 96 ? 0.234 -7.232 -8.374 1.00 94.69 96 ALA A C 1
ATOM 764 O O . ALA A 1 96 ? -0.702 -7.148 -7.572 1.00 94.69 96 ALA A O 1
ATOM 765 N N . SER A 1 97 ? 0.550 -8.385 -8.974 1.00 94.19 97 SER A N 1
ATOM 766 C CA . SER A 1 97 ? -0.189 -9.632 -8.742 1.00 94.19 97 SER A CA 1
ATOM 767 C C . SER A 1 97 ? -0.045 -10.132 -7.306 1.00 94.19 97 SER A C 1
ATOM 769 O O . SER A 1 97 ? -1.057 -10.415 -6.669 1.00 94.19 97 SER A O 1
ATOM 771 N N . ALA A 1 98 ? 1.169 -10.138 -6.751 1.00 94.75 98 ALA A N 1
ATOM 772 C CA . ALA A 1 98 ? 1.427 -10.561 -5.380 1.00 94.75 98 ALA A CA 1
ATOM 773 C C . ALA A 1 98 ? 0.667 -9.683 -4.375 1.00 94.75 98 ALA A C 1
ATOM 775 O O . ALA A 1 98 ? -0.036 -10.192 -3.507 1.00 94.75 98 ALA A O 1
ATOM 776 N N . LEU A 1 99 ? 0.710 -8.356 -4.517 1.00 96.56 99 LEU A N 1
ATOM 777 C CA . LEU A 1 99 ? -0.046 -7.460 -3.633 1.00 96.56 99 LEU A CA 1
ATOM 778 C C . LEU A 1 99 ? -1.563 -7.661 -3.772 1.00 96.56 99 LEU A C 1
ATOM 780 O O . LEU A 1 99 ? -2.272 -7.734 -2.766 1.00 96.56 99 LEU A O 1
ATOM 784 N N . THR A 1 100 ? -2.062 -7.821 -4.998 1.00 97.19 100 THR A N 1
ATOM 785 C CA . THR A 1 100 ? -3.491 -8.055 -5.252 1.00 97.19 100 THR A CA 1
ATOM 786 C C . THR A 1 100 ? -3.959 -9.370 -4.632 1.00 97.19 100 THR A C 1
ATOM 788 O O . THR A 1 100 ? -4.940 -9.385 -3.889 1.00 97.19 100 THR A O 1
ATOM 791 N N . VAL A 1 101 ? -3.236 -10.466 -4.870 1.00 96.81 101 VAL A N 1
ATOM 792 C CA . VAL A 1 101 ? -3.547 -11.786 -4.303 1.00 96.81 101 VAL A CA 1
ATOM 793 C C . VAL A 1 101 ? -3.405 -11.774 -2.782 1.00 96.81 101 VAL A C 1
ATOM 795 O O . VAL A 1 101 ? -4.242 -12.354 -2.092 1.00 96.81 101 VAL A O 1
ATOM 798 N N . HIS A 1 102 ? -2.412 -11.069 -2.235 1.00 96.38 102 HIS A N 1
ATOM 799 C CA . HIS A 1 102 ? -2.222 -10.939 -0.791 1.00 96.38 102 HIS A CA 1
ATOM 800 C C . HIS A 1 102 ? -3.450 -10.318 -0.119 1.00 96.38 102 HIS A C 1
ATOM 802 O O . HIS A 1 102 ? -4.010 -10.897 0.817 1.00 96.38 102 HIS A O 1
ATOM 808 N N . PHE A 1 103 ? -3.899 -9.156 -0.599 1.00 97.88 103 PHE A N 1
ATOM 809 C CA . PHE A 1 103 ? -5.062 -8.495 -0.009 1.00 97.88 103 PHE A CA 1
ATOM 810 C C . PHE A 1 103 ? -6.371 -9.212 -0.340 1.00 97.88 103 PHE A C 1
ATOM 812 O O . PHE A 1 103 ? -7.260 -9.246 0.511 1.00 97.88 103 PHE A O 1
ATOM 819 N N . LEU A 1 104 ? -6.477 -9.867 -1.500 1.00 97.94 104 LEU A N 1
ATOM 820 C CA . LEU A 1 104 ? -7.609 -10.741 -1.804 1.00 97.94 104 LEU A CA 1
ATOM 821 C C . LEU A 1 104 ? -7.704 -11.889 -0.796 1.00 97.94 104 LEU A C 1
ATOM 823 O O . LEU A 1 104 ? -8.765 -12.101 -0.216 1.00 97.94 104 LEU A O 1
ATOM 827 N N . LYS A 1 105 ? -6.594 -12.586 -0.523 1.00 96.88 105 LYS A N 1
ATOM 828 C CA . LYS A 1 105 ? -6.526 -13.637 0.502 1.00 96.88 105 LYS A CA 1
ATOM 829 C C . LYS A 1 105 ? -6.990 -13.108 1.855 1.00 96.88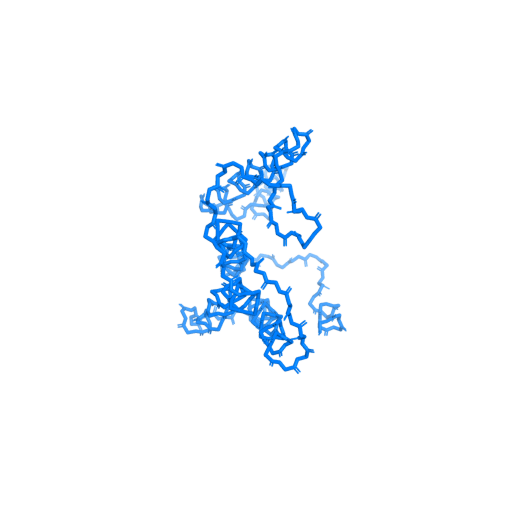 105 LYS A C 1
ATOM 831 O O . LYS A 1 105 ? -7.809 -13.758 2.496 1.00 96.88 105 LYS A O 1
ATOM 836 N N . ARG A 1 106 ? -6.537 -11.918 2.270 1.00 96.50 106 ARG A N 1
ATOM 837 C CA . ARG A 1 106 ? -6.995 -11.284 3.519 1.00 96.50 106 ARG A CA 1
ATOM 838 C C . ARG A 1 106 ? -8.496 -11.001 3.524 1.00 96.50 106 ARG A C 1
ATOM 840 O O . ARG A 1 106 ? -9.152 -11.265 4.526 1.00 96.50 106 ARG A O 1
ATOM 847 N N . ILE A 1 107 ? -9.056 -10.512 2.421 1.00 97.88 107 ILE A N 1
ATOM 848 C CA . ILE A 1 107 ? -10.502 -10.275 2.294 1.00 97.88 107 ILE A CA 1
ATOM 849 C C . ILE A 1 107 ? -11.276 -11.597 2.388 1.00 97.88 107 ILE A C 1
ATOM 851 O O . ILE A 1 107 ? -12.247 -11.684 3.138 1.00 97.88 107 ILE A O 1
ATOM 855 N N . LEU A 1 108 ? -10.830 -12.646 1.693 1.00 97.56 108 LEU A N 1
ATOM 856 C CA . LEU A 1 108 ? -11.458 -13.969 1.748 1.00 97.56 108 LEU A CA 1
ATOM 857 C C . LEU A 1 108 ? -11.355 -14.591 3.149 1.00 97.56 108 LEU A C 1
ATOM 859 O O . LEU A 1 108 ? -12.336 -15.137 3.649 1.00 97.56 108 LEU A O 1
ATOM 863 N N . GLU A 1 109 ? -10.209 -14.461 3.819 1.00 96.62 109 GLU A N 1
ATOM 864 C CA . GLU A 1 109 ? -10.040 -14.864 5.220 1.00 96.62 109 GLU A CA 1
ATOM 865 C C . GLU A 1 109 ? -11.048 -14.157 6.125 1.00 96.62 109 GLU A C 1
ATOM 867 O O . GLU A 1 109 ? -11.658 -14.796 6.983 1.00 96.62 109 GLU A O 1
ATOM 872 N N . VAL A 1 110 ? -11.266 -12.857 5.914 1.00 95.38 110 VAL A N 1
ATOM 873 C CA . VAL A 1 110 ? -12.220 -12.076 6.705 1.00 95.38 110 VAL A CA 1
ATOM 874 C C . VAL A 1 110 ? -13.663 -12.525 6.480 1.00 95.38 110 VAL A C 1
ATOM 876 O O . VAL A 1 110 ? -14.435 -12.577 7.436 1.00 95.38 110 VAL A O 1
ATOM 879 N N . LEU A 1 111 ? -14.025 -12.844 5.236 1.00 95.19 111 LEU A N 1
ATOM 880 C CA . LEU A 1 111 ? -15.385 -13.240 4.863 1.00 95.19 111 LEU A CA 1
ATOM 881 C C . LEU A 1 111 ? -15.717 -14.682 5.259 1.00 95.19 111 LEU A C 1
ATOM 883 O O . LEU A 1 111 ? -16.845 -14.953 5.668 1.00 95.19 111 LEU A O 1
ATOM 887 N N . PHE A 1 112 ? -14.759 -15.601 5.121 1.00 95.81 112 PHE A N 1
ATOM 888 C CA . PHE A 1 112 ? -15.043 -17.039 5.152 1.00 95.81 112 PHE A CA 1
ATOM 889 C C . PHE A 1 112 ? -14.371 -17.796 6.298 1.00 95.81 112 PHE A C 1
ATOM 891 O O . PHE A 1 112 ? -14.872 -18.847 6.694 1.00 95.81 112 PHE A O 1
ATOM 898 N N . ILE A 1 113 ? -13.255 -17.300 6.840 1.00 95.56 113 ILE A N 1
ATOM 899 C CA . ILE A 1 113 ? -12.429 -18.059 7.796 1.00 95.56 113 ILE A CA 1
ATOM 900 C C . ILE A 1 113 ? -12.537 -17.469 9.204 1.00 95.56 113 ILE A C 1
ATOM 902 O O . ILE A 1 113 ? -12.736 -18.192 10.184 1.00 95.56 113 ILE A O 1
ATOM 906 N N . HIS A 1 114 ? -12.408 -16.152 9.334 1.00 90.38 114 HIS A N 1
ATOM 907 C CA . HIS A 1 114 ? -12.317 -15.497 10.629 1.00 90.38 114 HIS A CA 1
ATOM 908 C C . HIS A 1 114 ? -13.685 -15.169 11.228 1.00 90.38 114 HIS A C 1
ATOM 910 O O . HIS A 1 114 ? -14.503 -14.454 10.657 1.00 90.38 114 HIS A O 1
ATOM 916 N N . LYS A 1 115 ? -13.892 -15.612 12.473 1.00 89.19 115 LYS A N 1
ATOM 917 C CA . LYS A 1 115 ? -15.000 -15.157 13.319 1.00 89.19 115 LYS A CA 1
ATOM 918 C C . LYS A 1 115 ? -14.549 -13.981 14.174 1.00 89.19 115 LYS A C 1
ATOM 920 O O . LYS A 1 115 ? -14.067 -14.154 15.295 1.00 89.19 115 LYS A O 1
ATOM 925 N N . TYR A 1 116 ? -14.698 -12.774 13.641 1.00 84.62 116 TYR A N 1
ATOM 926 C CA . TYR A 1 116 ? -14.412 -11.569 14.408 1.00 84.62 116 TYR A CA 1
ATOM 927 C C . TYR A 1 116 ? -15.472 -11.321 15.482 1.00 84.62 116 TYR A C 1
ATOM 929 O O . TYR A 1 116 ? -16.661 -11.559 15.289 1.00 84.62 116 TYR A O 1
ATOM 937 N N . SER A 1 117 ? -15.027 -10.820 16.632 1.00 81.12 117 SER A N 1
ATOM 938 C CA . SER A 1 117 ? -15.896 -10.430 17.742 1.00 81.12 117 SER A CA 1
ATOM 939 C C . SER A 1 117 ? -15.388 -9.139 18.371 1.00 81.12 117 SER A C 1
ATOM 941 O O . SER A 1 117 ? -14.187 -8.985 18.594 1.00 81.12 117 SER A O 1
ATOM 943 N N . GLY A 1 118 ? -16.313 -8.234 18.689 1.00 84.00 118 GLY A N 1
ATOM 944 C CA . GLY A 1 118 ? -16.009 -6.899 19.197 1.00 84.00 118 GLY A CA 1
ATOM 945 C C . GLY A 1 118 ? -16.152 -5.812 18.132 1.00 84.00 118 GLY A C 1
ATOM 946 O O . GLY A 1 118 ? -16.784 -6.008 17.090 1.00 84.00 118 GLY A O 1
ATOM 947 N N . GLY A 1 119 ? -15.590 -4.646 18.439 1.00 83.06 119 GLY A N 1
ATOM 948 C CA . GLY A 1 119 ? -15.577 -3.497 17.547 1.00 83.06 119 GLY A CA 1
ATOM 949 C C . GLY A 1 119 ? -14.170 -2.946 17.377 1.00 83.06 119 GLY A C 1
ATOM 950 O O . GLY A 1 119 ? -13.352 -3.023 18.293 1.00 83.06 119 GLY A O 1
ATOM 951 N N . MET A 1 120 ? -13.907 -2.388 16.203 1.00 86.06 120 MET A N 1
ATOM 952 C CA . MET A 1 120 ? -12.672 -1.688 15.875 1.00 86.06 120 MET A CA 1
ATOM 953 C C . MET A 1 120 ? -12.910 -0.181 15.958 1.00 86.06 120 MET A C 1
ATOM 955 O O . MET A 1 120 ? -13.931 0.307 15.470 1.00 86.06 120 MET A O 1
ATOM 959 N N . VAL A 1 121 ? -11.978 0.556 16.565 1.00 88.69 121 VAL A N 1
ATOM 960 C CA . VAL A 1 121 ? -12.022 2.024 16.585 1.00 88.69 121 VAL A CA 1
ATOM 961 C C . VAL A 1 121 ? -11.774 2.555 15.173 1.00 88.69 121 VAL A C 1
ATOM 963 O O . VAL A 1 121 ? -10.761 2.227 14.550 1.00 88.69 121 VAL A O 1
ATOM 966 N N . LEU A 1 122 ? -12.705 3.368 14.671 1.00 88.12 122 LEU A N 1
ATOM 967 C CA . LEU A 1 122 ? -12.701 3.834 13.286 1.00 88.12 122 LEU A CA 1
ATOM 968 C C . LEU A 1 122 ? -11.458 4.668 12.949 1.00 88.12 122 LEU A C 1
ATOM 970 O O . LEU A 1 122 ? -10.877 4.459 11.890 1.00 88.12 122 LEU A O 1
ATOM 974 N N . ASP A 1 123 ? -11.000 5.531 13.860 1.00 88.31 123 ASP A N 1
ATOM 975 C CA . ASP A 1 123 ? -9.816 6.381 13.653 1.00 88.31 123 ASP A CA 1
ATOM 976 C C . ASP A 1 123 ? -8.560 5.548 13.362 1.00 88.31 123 ASP A C 1
ATOM 978 O O . ASP A 1 123 ? -7.839 5.799 12.396 1.00 88.31 123 ASP A O 1
ATOM 982 N N . SER A 1 124 ? -8.327 4.493 14.153 1.00 88.31 124 SER A N 1
ATOM 983 C CA . SER A 1 124 ? -7.236 3.544 13.899 1.00 88.31 124 SER A CA 1
ATOM 984 C C . SER A 1 124 ? -7.453 2.792 12.586 1.00 88.31 124 SER A C 1
ATOM 986 O O . SER A 1 124 ? -6.503 2.579 11.837 1.00 88.31 124 SER A O 1
ATOM 988 N N . GLY A 1 125 ? -8.704 2.447 12.273 1.00 91.12 125 GLY A N 1
ATOM 989 C CA . GLY A 1 125 ? -9.089 1.852 10.996 1.00 91.12 125 GLY A CA 1
ATOM 990 C C . GLY A 1 125 ? -8.692 2.693 9.784 1.00 91.12 125 GLY A C 1
ATOM 991 O O . GLY A 1 125 ? -8.106 2.175 8.838 1.00 91.12 125 GLY A O 1
ATOM 992 N N . ILE A 1 126 ? -8.975 3.995 9.827 1.00 92.44 126 ILE A N 1
ATOM 993 C CA . ILE A 1 126 ? -8.647 4.942 8.755 1.00 92.44 126 ILE A CA 1
ATOM 994 C C . ILE A 1 126 ? -7.133 5.025 8.563 1.00 92.44 126 ILE A C 1
ATOM 996 O O . ILE A 1 126 ? -6.656 4.899 7.436 1.00 92.44 126 ILE A O 1
ATOM 1000 N N . VAL A 1 127 ? -6.375 5.175 9.653 1.00 92.38 127 VAL A N 1
ATOM 1001 C CA . VAL A 1 127 ? -4.906 5.254 9.601 1.00 92.38 127 VAL A CA 1
ATOM 1002 C C . VAL A 1 127 ? -4.303 3.988 8.987 1.00 92.38 127 VAL A C 1
ATOM 1004 O O . VAL A 1 127 ? -3.467 4.078 8.086 1.00 92.38 127 VAL A O 1
ATOM 1007 N N . ILE A 1 128 ? -4.741 2.808 9.433 1.00 92.56 128 ILE A N 1
ATOM 1008 C CA . ILE A 1 128 ? -4.213 1.527 8.941 1.00 92.56 128 ILE A CA 1
ATOM 1009 C C . ILE A 1 128 ? -4.606 1.306 7.472 1.00 92.56 128 ILE A C 1
ATOM 1011 O O . ILE A 1 128 ? -3.760 0.931 6.662 1.00 92.56 128 ILE A O 1
ATOM 1015 N N . SER A 1 129 ? -5.861 1.585 7.105 1.00 96.00 129 SER A N 1
ATOM 1016 C CA . SER A 1 129 ? -6.344 1.453 5.724 1.00 96.00 129 SER A CA 1
ATOM 1017 C C . SER A 1 129 ? -5.570 2.364 4.764 1.00 96.00 129 SER A C 1
ATOM 1019 O O . SER A 1 129 ? -5.072 1.907 3.731 1.00 96.00 129 SER A O 1
ATOM 1021 N N . LEU A 1 130 ? -5.366 3.631 5.146 1.00 95.69 130 LEU A N 1
ATOM 1022 C CA . LEU A 1 130 ? -4.569 4.577 4.367 1.00 95.69 130 LEU A CA 1
ATOM 1023 C C . LEU A 1 130 ? -3.114 4.117 4.237 1.00 95.69 130 LEU A C 1
ATOM 1025 O O . LEU A 1 130 ? -2.534 4.251 3.162 1.00 95.69 130 LEU A O 1
ATOM 1029 N N . SER A 1 131 ? -2.532 3.547 5.295 1.00 94.69 131 SER A N 1
ATOM 1030 C CA . SER A 1 131 ? -1.176 2.991 5.256 1.00 94.69 131 SER A CA 1
ATOM 1031 C C . SER A 1 131 ? -1.063 1.837 4.255 1.00 94.69 131 SER A C 1
ATOM 1033 O O . SER A 1 131 ? -0.174 1.862 3.403 1.00 94.69 131 SER A O 1
ATOM 1035 N N . TYR A 1 132 ? -1.991 0.874 4.278 1.00 96.94 132 TYR A N 1
ATOM 1036 C CA . TYR A 1 132 ? -1.994 -0.240 3.324 1.00 96.94 132 TYR A CA 1
ATOM 1037 C C . TYR A 1 132 ? -2.196 0.219 1.883 1.00 96.94 132 TYR A C 1
ATOM 1039 O O . TYR A 1 132 ? -1.460 -0.219 0.994 1.00 96.94 132 TYR A O 1
ATOM 1047 N N . PHE A 1 133 ? -3.148 1.124 1.649 1.00 97.50 133 PHE A N 1
ATOM 1048 C CA . PHE A 1 133 ? -3.371 1.716 0.332 1.00 97.50 133 PHE A CA 1
ATOM 1049 C C . PHE A 1 133 ? -2.118 2.437 -0.173 1.00 97.50 133 PHE A C 1
ATOM 1051 O O . PHE A 1 133 ? -1.624 2.138 -1.257 1.00 97.50 133 PHE A O 1
ATOM 1058 N N . THR A 1 134 ? -1.566 3.338 0.639 1.00 95.75 134 THR A N 1
ATOM 1059 C CA . THR A 1 134 ? -0.413 4.170 0.274 1.00 95.75 134 THR A CA 1
ATOM 1060 C C . THR A 1 134 ? 0.829 3.325 0.025 1.00 95.75 134 THR A C 1
ATOM 1062 O O . THR A 1 134 ? 1.547 3.563 -0.946 1.00 95.75 134 THR A O 1
ATOM 1065 N N . SER A 1 135 ? 1.072 2.312 0.863 1.00 95.62 135 SER A N 1
ATOM 1066 C CA . SER A 1 135 ? 2.174 1.369 0.673 1.00 95.62 135 SER A CA 1
ATOM 1067 C C . SER A 1 135 ? 2.014 0.609 -0.641 1.00 95.62 135 SER A C 1
ATOM 1069 O O . SER A 1 135 ? 2.942 0.585 -1.441 1.00 95.62 135 SER A O 1
ATOM 1071 N N . THR A 1 136 ? 0.831 0.048 -0.903 1.00 96.94 136 THR A N 1
ATOM 1072 C CA . THR A 1 136 ? 0.544 -0.699 -2.139 1.00 96.94 136 THR A CA 1
ATOM 1073 C C . THR A 1 136 ? 0.725 0.181 -3.373 1.00 96.94 136 THR A C 1
ATOM 1075 O O . THR A 1 136 ? 1.433 -0.198 -4.306 1.00 96.94 136 THR A O 1
ATOM 1078 N N . ALA A 1 137 ? 0.146 1.384 -3.354 1.00 95.50 137 ALA A N 1
ATOM 1079 C CA . ALA A 1 137 ? 0.232 2.326 -4.459 1.00 95.50 137 ALA A CA 1
ATOM 1080 C C . ALA A 1 137 ? 1.671 2.769 -4.727 1.00 95.50 137 ALA A C 1
ATOM 1082 O O . ALA A 1 137 ? 2.127 2.726 -5.869 1.00 95.50 137 ALA A O 1
ATOM 1083 N N . THR A 1 138 ? 2.411 3.120 -3.674 1.00 94.44 138 THR A N 1
ATOM 1084 C CA . THR A 1 138 ? 3.810 3.543 -3.797 1.00 94.44 138 THR A CA 1
ATOM 1085 C C . THR A 1 138 ? 4.680 2.401 -4.309 1.00 94.44 138 THR A C 1
ATOM 1087 O O . THR A 1 138 ? 5.505 2.631 -5.188 1.00 94.44 138 THR A O 1
ATOM 1090 N N . THR A 1 139 ? 4.494 1.167 -3.827 1.00 94.19 139 THR A N 1
ATOM 1091 C CA . THR A 1 139 ? 5.268 0.004 -4.284 1.00 94.19 139 THR A CA 1
ATOM 1092 C C . THR A 1 139 ? 5.027 -0.298 -5.763 1.00 94.19 139 THR A C 1
ATOM 1094 O O . THR A 1 139 ? 5.997 -0.436 -6.508 1.00 94.19 139 THR A O 1
ATOM 1097 N N . ILE A 1 140 ? 3.768 -0.353 -6.213 1.00 94.06 140 ILE A N 1
ATOM 1098 C CA . ILE A 1 140 ? 3.442 -0.615 -7.626 1.00 94.06 140 ILE A CA 1
ATOM 1099 C C . ILE A 1 140 ? 3.959 0.521 -8.512 1.00 94.06 140 ILE A C 1
ATOM 1101 O O . ILE A 1 140 ? 4.635 0.266 -9.508 1.00 94.06 140 ILE A O 1
ATOM 1105 N N . TYR A 1 141 ? 3.731 1.774 -8.111 1.00 92.38 141 TYR A N 1
ATOM 1106 C CA . TYR A 1 141 ? 4.225 2.936 -8.848 1.00 92.38 141 TYR A CA 1
ATOM 1107 C C . TYR A 1 141 ? 5.757 2.973 -8.927 1.00 92.38 141 TYR A C 1
ATOM 1109 O O . TYR A 1 141 ? 6.315 3.274 -9.978 1.00 92.38 141 TYR A O 1
ATOM 1117 N N . SER A 1 142 ? 6.452 2.605 -7.846 1.00 90.69 142 SER A N 1
ATOM 1118 C CA . SER A 1 142 ? 7.918 2.493 -7.843 1.00 90.69 142 SER A CA 1
ATOM 1119 C C . SER A 1 142 ? 8.398 1.490 -8.887 1.00 90.69 142 SER A C 1
ATOM 1121 O O . SER A 1 142 ? 9.350 1.766 -9.608 1.00 90.69 142 SER A O 1
ATOM 1123 N N . GLN A 1 143 ? 7.737 0.332 -8.990 1.00 89.81 143 GLN A N 1
ATOM 1124 C CA . GLN A 1 143 ? 8.095 -0.666 -9.998 1.00 89.81 143 GLN A CA 1
ATOM 1125 C C . GLN A 1 143 ? 7.853 -0.150 -11.412 1.00 89.81 143 GLN A C 1
ATOM 1127 O O . GLN A 1 143 ? 8.698 -0.366 -12.273 1.00 89.81 143 GLN A O 1
ATOM 1132 N N . HIS A 1 144 ? 6.752 0.573 -11.624 1.00 89.44 144 HIS A N 1
ATOM 1133 C CA . HIS A 1 144 ? 6.431 1.174 -12.913 1.00 89.44 144 HIS A CA 1
ATOM 1134 C C . HIS A 1 144 ? 7.486 2.189 -13.370 1.00 89.44 144 HIS A C 1
ATOM 1136 O O . HIS A 1 144 ? 7.929 2.159 -14.511 1.00 89.44 144 HIS A O 1
ATOM 1142 N N . ILE A 1 145 ? 7.901 3.127 -12.517 1.00 87.81 145 ILE A N 1
ATOM 1143 C CA . ILE A 1 145 ? 8.834 4.185 -12.949 1.00 87.81 145 ILE A CA 1
ATOM 1144 C C . ILE A 1 145 ? 10.270 3.682 -13.157 1.00 87.81 145 ILE A C 1
ATOM 1146 O O . ILE A 1 145 ? 11.062 4.354 -13.809 1.00 87.81 145 ILE A O 1
ATOM 1150 N N . VAL A 1 146 ? 10.612 2.526 -12.581 1.00 85.19 146 VAL A N 1
ATOM 1151 C CA . VAL A 1 146 ? 11.929 1.880 -12.717 1.00 85.19 146 VAL A CA 1
ATOM 1152 C C . VAL A 1 146 ? 11.941 0.903 -13.907 1.00 85.19 146 VAL A C 1
ATOM 1154 O O . VAL A 1 146 ? 12.947 0.249 -14.175 1.00 85.19 146 VAL A O 1
ATOM 1157 N N . GLN A 1 147 ? 10.845 0.788 -14.660 1.00 82.94 147 GLN A N 1
ATOM 1158 C CA . GLN A 1 147 ? 10.824 -0.015 -15.881 1.00 82.94 147 GLN A CA 1
ATOM 1159 C C . GLN A 1 147 ? 11.886 0.466 -16.877 1.00 82.94 147 GLN A C 1
ATOM 1161 O O . GLN A 1 147 ? 12.103 1.663 -17.065 1.00 82.94 147 GLN A O 1
ATOM 1166 N N . GLY A 1 148 ? 12.583 -0.483 -17.503 1.00 77.56 148 GLY A N 1
ATOM 1167 C CA . GLY A 1 148 ? 13.686 -0.187 -18.423 1.00 77.56 148 GLY A CA 1
ATOM 1168 C C . GLY A 1 148 ? 14.986 0.266 -17.746 1.00 77.56 148 GLY A C 1
ATOM 1169 O O . GLY A 1 148 ? 15.968 0.532 -18.442 1.00 77.56 148 GLY A O 1
ATOM 1170 N N . SER A 1 149 ? 15.039 0.327 -16.409 1.00 78.81 149 SER A N 1
ATOM 1171 C CA . SER A 1 149 ? 16.301 0.502 -15.690 1.00 78.81 149 SER A CA 1
ATOM 1172 C C . SER A 1 149 ? 17.179 -0.747 -15.805 1.00 78.81 149 SER A C 1
ATOM 1174 O O . SER A 1 149 ? 16.711 -1.845 -16.103 1.00 78.81 149 SER A O 1
ATOM 1176 N N . MET A 1 150 ? 18.465 -0.602 -15.476 1.00 80.00 150 MET A N 1
ATOM 1177 C CA . MET A 1 150 ? 19.360 -1.750 -15.331 1.00 80.00 150 MET A CA 1
ATOM 1178 C C . MET A 1 150 ? 18.790 -2.736 -14.298 1.00 80.00 150 MET A C 1
ATOM 1180 O O . MET A 1 150 ? 18.423 -2.328 -13.192 1.00 80.00 150 MET A O 1
ATOM 1184 N N . GLU A 1 151 ? 18.695 -4.017 -14.662 1.00 78.94 151 GLU A N 1
ATOM 1185 C CA . GLU A 1 151 ? 18.270 -5.060 -13.727 1.00 78.94 151 GLU A CA 1
ATOM 1186 C C . GLU A 1 151 ? 19.304 -5.232 -12.598 1.00 78.94 151 GLU A C 1
ATOM 1188 O O . GLU A 1 151 ? 20.506 -5.034 -12.815 1.00 78.94 151 GLU A O 1
ATOM 1193 N N . PRO A 1 152 ? 18.861 -5.578 -11.374 1.00 80.12 152 PRO A N 1
ATOM 1194 C CA . PRO A 1 152 ? 19.781 -5.854 -10.283 1.00 80.12 152 PRO A CA 1
ATOM 1195 C C . PRO A 1 152 ? 20.680 -7.057 -10.627 1.00 80.12 152 PRO A C 1
ATOM 1197 O O . PRO A 1 152 ? 20.205 -8.012 -11.238 1.00 80.12 152 PRO A O 1
ATOM 1200 N N . PRO A 1 153 ? 21.956 -7.071 -10.188 1.00 80.00 153 PRO A N 1
ATOM 1201 C CA . PRO A 1 153 ? 22.872 -8.186 -10.456 1.00 80.00 153 PRO A CA 1
ATOM 1202 C C . PRO A 1 153 ? 22.402 -9.532 -9.888 1.00 80.00 153 PRO A C 1
ATOM 1204 O O . PRO A 1 153 ? 22.815 -10.583 -10.367 1.00 80.00 153 PRO A O 1
ATOM 1207 N N . ILE A 1 154 ? 21.577 -9.491 -8.839 1.00 85.25 154 ILE A N 1
ATOM 1208 C CA . ILE A 1 154 ? 20.989 -10.663 -8.193 1.00 85.25 154 ILE A CA 1
ATOM 1209 C C . ILE A 1 154 ? 19.494 -10.642 -8.487 1.00 85.25 154 ILE A C 1
ATOM 1211 O O . ILE A 1 154 ? 18.775 -9.758 -8.015 1.00 85.25 154 ILE A O 1
ATOM 1215 N N . ASP A 1 155 ? 19.035 -11.626 -9.255 1.00 84.75 155 ASP A N 1
ATOM 1216 C CA . ASP A 1 155 ? 17.625 -11.781 -9.581 1.00 84.75 155 ASP A CA 1
ATOM 1217 C C . ASP A 1 155 ? 16.891 -12.576 -8.491 1.00 84.75 155 ASP A C 1
ATOM 1219 O O . ASP A 1 155 ? 17.149 -13.759 -8.271 1.00 84.75 155 ASP A O 1
ATOM 1223 N N . LEU A 1 156 ? 15.956 -11.911 -7.809 1.00 84.75 156 LEU A N 1
ATOM 1224 C CA . LEU A 1 156 ? 15.110 -12.495 -6.765 1.00 84.75 156 LEU A CA 1
ATOM 1225 C C . LEU A 1 156 ? 13.717 -12.898 -7.282 1.00 84.75 156 LEU A C 1
ATOM 1227 O O . LEU A 1 156 ? 12.897 -13.358 -6.486 1.00 84.75 156 LEU A O 1
ATOM 1231 N N . LYS A 1 157 ? 13.423 -12.748 -8.584 1.00 85.31 157 LYS A N 1
ATOM 1232 C CA . LYS A 1 157 ? 12.104 -13.060 -9.173 1.00 85.31 157 LYS A CA 1
ATOM 1233 C C . LYS A 1 157 ? 11.703 -14.521 -8.931 1.00 85.31 157 LYS A C 1
ATOM 1235 O O . LYS A 1 157 ? 10.587 -14.786 -8.490 1.00 85.31 157 LYS A O 1
ATOM 1240 N N . SER A 1 158 ? 12.623 -15.460 -9.168 1.00 82.06 158 SER A N 1
ATOM 1241 C CA . SER A 1 158 ? 12.380 -16.897 -8.974 1.00 82.06 158 SER A CA 1
ATOM 1242 C C . SER A 1 158 ? 12.118 -17.242 -7.509 1.00 82.06 158 SER A C 1
ATOM 1244 O O . SER A 1 158 ? 11.166 -17.954 -7.208 1.00 82.06 158 SER A O 1
ATOM 1246 N N . LEU A 1 159 ? 12.916 -16.690 -6.593 1.00 82.88 159 LEU A N 1
ATOM 1247 C CA . LEU A 1 159 ? 12.747 -16.883 -5.156 1.00 82.88 159 LEU A CA 1
ATOM 1248 C C . LEU A 1 159 ? 11.398 -16.319 -4.692 1.00 82.88 159 LEU A C 1
ATOM 1250 O O . LEU A 1 159 ? 10.669 -16.999 -3.976 1.00 82.88 159 LEU A O 1
ATOM 1254 N N . GLY A 1 160 ? 11.027 -15.126 -5.161 1.00 79.06 160 GLY A N 1
ATOM 1255 C CA . GLY A 1 160 ? 9.724 -14.525 -4.880 1.00 79.06 160 GLY A CA 1
ATOM 1256 C C . GLY A 1 160 ? 8.549 -15.406 -5.310 1.00 79.06 160 GLY A C 1
ATOM 1257 O O . GLY A 1 160 ? 7.593 -15.533 -4.555 1.00 79.06 160 GLY A O 1
ATOM 1258 N N . PHE A 1 161 ? 8.647 -16.067 -6.468 1.00 79.50 161 PHE A N 1
ATOM 1259 C CA . PHE A 1 161 ? 7.608 -16.978 -6.959 1.00 79.50 161 PHE A CA 1
ATOM 1260 C C . PHE A 1 161 ? 7.412 -18.215 -6.068 1.00 79.50 161 PHE A C 1
ATOM 1262 O O . PHE A 1 161 ? 6.294 -18.687 -5.925 1.00 79.50 161 PHE A O 1
ATOM 1269 N N . TYR A 1 162 ? 8.475 -18.746 -5.456 1.00 79.19 162 TYR A N 1
ATOM 1270 C CA . TYR A 1 162 ? 8.361 -19.913 -4.570 1.00 79.19 162 TYR A CA 1
ATOM 1271 C C . TYR A 1 162 ? 7.785 -19.587 -3.188 1.00 79.19 162 TYR A C 1
ATOM 1273 O O . TYR A 1 162 ? 7.198 -20.462 -2.554 1.00 79.19 162 TYR A O 1
ATOM 1281 N N . TYR A 1 163 ? 8.005 -18.370 -2.687 1.00 74.62 163 TYR A N 1
ATOM 1282 C CA . TYR A 1 163 ? 7.590 -17.976 -1.335 1.00 74.62 163 TYR A CA 1
ATOM 1283 C C . TYR A 1 163 ? 6.159 -17.436 -1.248 1.00 74.62 163 TYR A C 1
ATOM 1285 O O . TYR A 1 163 ? 5.644 -17.301 -0.135 1.00 74.62 163 TYR A O 1
ATOM 1293 N N . PHE A 1 164 ? 5.551 -17.089 -2.381 1.00 63.84 164 PHE A N 1
ATOM 1294 C CA . PHE A 1 164 ? 4.236 -16.462 -2.458 1.00 63.84 164 PHE A CA 1
ATOM 1295 C C . PHE A 1 164 ? 3.163 -17.459 -2.904 1.00 63.84 164 PHE A C 1
ATOM 1297 O O . PHE A 1 164 ? 2.090 -17.484 -2.257 1.00 63.84 164 PHE A O 1
#

Organism: Vitis vinifera (NCBI:txid29760)

Sequence (164 aa):
MIAMVQMRLHAFLYTSSPFITAMSITTFLVLSLFGFLEMLGIHLQYSKLWNVNSRRSSIKVSSTVGMLFLYTPAFLFGLSSFGLFPDYDFRCGLVASALTVHFLKRILEVLFIHKYSGGMVLDSGIVISLSYFTSTATTIYSQHIVQGSMEPPIDLKSLGFYYF

Fold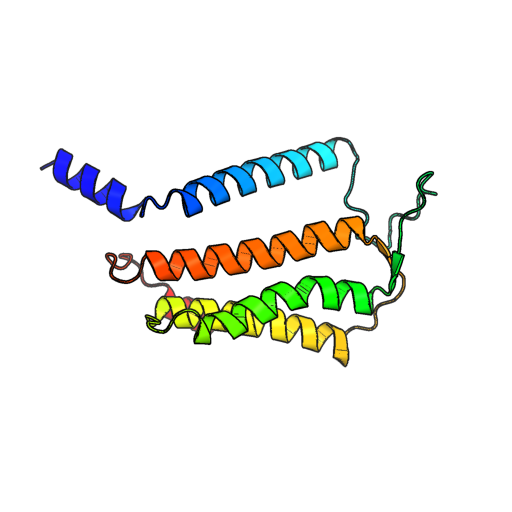seek 3Di:
DVVVVVVLVCVVVDPPDVVLVVLVVVVVVVVVVQVVCVVVVNHQQFDPPPPPPDPDDFDWDFVLVLQCLQLVLLLVCLVCVCVVQVDDDPVLVLLSVVSNVVSVVSNCCSVPPDDGDDTHGVVSSVVNSCVSNSVSNSVSVVNVSCPPPDDDPDDCPVVSVVVD

InterPro domains:
  IPR039357 3-oxo-5-alpha-steroid 4-dehydrogenase/very-long-chain enoyl-CoA reductase [PTHR10556] (19-161)